Protein AF-A0A970BVV0-F1 (afdb_monomer_lite)

Secondary structure (DSSP, 8-state):
--TT--SEETTEE----TTS-B-TTSEEEEEEE-GGGS---EEEEEEEEEEEETTTTEEEEEEEEEEPPPPP-GGGEEEEEEE-S---

Radius of gyration: 20.03 Å; chains: 1; bounding box: 46×30×52 Å

Structure (mmCIF, N/CA/C/O backbone):
data_AF-A0A970BVV0-F1
#
_entry.id   AF-A0A970BVV0-F1
#
loop_
_atom_site.group_PDB
_atom_site.id
_atom_site.type_symbol
_atom_site.label_atom_id
_atom_site.label_alt_id
_atom_site.label_comp_id
_atom_site.label_asym_id
_atom_site.label_entity_id
_atom_site.label_seq_id
_atom_site.pdbx_PDB_ins_code
_atom_site.Cartn_x
_atom_site.Cartn_y
_atom_site.Cartn_z
_atom_site.occupancy
_atom_site.B_iso_or_equiv
_atom_site.auth_seq_id
_atom_site.auth_comp_id
_atom_site.auth_asym_id
_atom_site.auth_atom_id
_atom_site.pdbx_PDB_model_num
ATOM 1 N N . LEU A 1 1 ? 11.407 18.331 2.840 1.00 52.50 1 LEU A N 1
ATOM 2 C CA . LEU A 1 1 ? 11.148 17.859 1.461 1.00 52.50 1 LEU A CA 1
ATOM 3 C C . LEU A 1 1 ? 12.077 16.677 1.222 1.00 52.50 1 LEU A C 1
ATOM 5 O O . LEU A 1 1 ? 13.134 16.672 1.835 1.00 52.50 1 LEU A O 1
ATOM 9 N N . LYS A 1 2 ? 11.698 15.676 0.420 1.00 57.84 2 LYS A N 1
ATOM 10 C CA . LYS A 1 2 ? 12.690 14.703 -0.057 1.00 57.84 2 LYS A CA 1
ATOM 11 C C . LYS A 1 2 ? 13.543 15.419 -1.098 1.00 57.84 2 LYS A C 1
ATOM 13 O O . LYS A 1 2 ? 12.984 15.909 -2.081 1.00 57.84 2 LYS A O 1
ATOM 18 N N . ASP A 1 3 ? 14.838 15.531 -0.846 1.00 55.12 3 ASP A N 1
ATOM 19 C CA . ASP A 1 3 ? 15.761 16.088 -1.828 1.00 55.12 3 ASP A CA 1
ATOM 20 C C . ASP A 1 3 ? 15.709 15.195 -3.082 1.00 55.12 3 ASP A C 1
ATOM 22 O O . ASP A 1 3 ? 15.636 13.971 -2.973 1.00 55.12 3 ASP A O 1
ATOM 26 N N . PHE A 1 4 ? 15.641 15.811 -4.267 1.00 62.31 4 PHE A N 1
ATOM 27 C CA . PHE A 1 4 ? 15.590 15.147 -5.586 1.00 62.31 4 PHE A CA 1
ATOM 28 C C . PHE A 1 4 ? 14.285 14.430 -5.990 1.00 62.31 4 PHE A C 1
ATOM 30 O O . PHE A 1 4 ? 14.272 13.684 -6.968 1.00 62.31 4 PHE A O 1
AT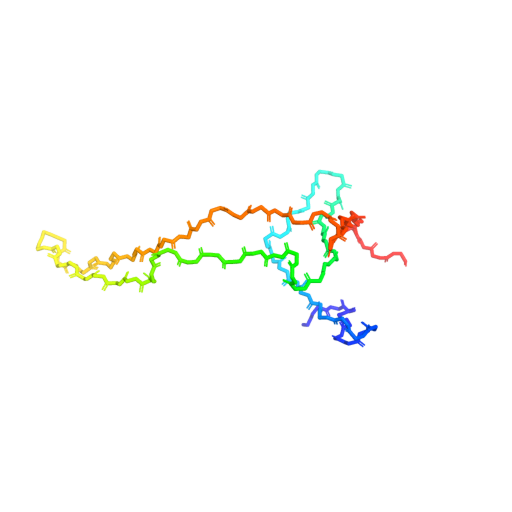OM 37 N N . PHE A 1 5 ? 13.155 14.673 -5.317 1.00 65.31 5 PHE A N 1
ATOM 38 C CA . PHE A 1 5 ? 11.873 14.108 -5.759 1.00 65.31 5 PHE A CA 1
ATOM 39 C C . PHE A 1 5 ? 11.356 14.768 -7.052 1.00 65.31 5 PHE A C 1
ATOM 41 O O . PHE A 1 5 ? 11.044 15.961 -7.070 1.00 65.31 5 PHE A O 1
ATOM 48 N N . VAL A 1 6 ? 11.220 13.977 -8.120 1.00 66.25 6 VAL A N 1
ATOM 49 C CA . VAL A 1 6 ? 10.609 14.401 -9.388 1.00 66.25 6 VAL A CA 1
ATOM 50 C C . VAL A 1 6 ? 9.130 14.018 -9.390 1.00 66.25 6 VAL A C 1
ATOM 52 O O . VAL A 1 6 ? 8.784 12.853 -9.223 1.00 66.25 6 VAL A O 1
ATOM 55 N N . TRP A 1 7 ? 8.261 15.015 -9.568 1.00 62.88 7 TRP A N 1
ATOM 56 C CA . TRP A 1 7 ? 6.806 14.841 -9.510 1.00 62.88 7 TRP A CA 1
ATOM 57 C C . TRP A 1 7 ? 6.213 14.244 -10.791 1.00 62.88 7 TRP A C 1
ATOM 59 O O . TRP A 1 7 ? 5.390 13.337 -10.710 1.00 62.88 7 TRP A O 1
ATOM 69 N N . ASP A 1 8 ? 6.616 14.746 -11.960 1.00 69.00 8 ASP A N 1
ATOM 70 C CA . ASP A 1 8 ? 6.085 14.299 -13.249 1.00 69.00 8 ASP A CA 1
ATOM 71 C C . ASP A 1 8 ? 7.225 14.132 -14.254 1.00 69.00 8 ASP A C 1
ATOM 73 O O . ASP A 1 8 ? 7.809 15.092 -14.759 1.00 69.00 8 ASP A O 1
ATOM 77 N N . TRP A 1 9 ? 7.567 12.872 -14.496 1.00 70.56 9 TRP A N 1
ATOM 78 C CA . TRP A 1 9 ? 8.495 12.459 -15.533 1.00 70.56 9 TRP A CA 1
ATOM 79 C C . TRP A 1 9 ? 7.886 11.264 -16.255 1.00 70.56 9 TRP A C 1
ATOM 81 O O . TRP A 1 9 ? 7.379 10.344 -15.611 1.00 70.56 9 TRP A O 1
ATOM 91 N N . LEU A 1 10 ? 7.926 11.305 -17.590 1.00 80.00 10 LEU A N 1
ATOM 92 C CA . LEU A 1 10 ? 7.380 10.278 -18.486 1.00 80.00 10 LEU A CA 1
ATOM 93 C C . LEU A 1 10 ? 5.864 10.031 -18.356 1.00 80.00 10 LEU A C 1
ATOM 95 O O . LEU A 1 10 ? 5.395 8.993 -18.812 1.00 80.00 10 LEU A O 1
ATOM 99 N N . ASN A 1 11 ? 5.091 10.977 -17.798 1.00 84.06 11 ASN A N 1
ATOM 100 C CA . ASN A 1 11 ? 3.651 10.803 -17.550 1.00 84.06 11 ASN A CA 1
ATOM 101 C C . ASN A 1 11 ? 3.372 9.568 -16.663 1.00 84.06 11 ASN A C 1
ATOM 103 O O . ASN A 1 11 ? 2.434 8.801 -16.879 1.00 84.06 11 ASN A O 1
ATOM 107 N N . CYS A 1 12 ? 4.242 9.349 -15.676 1.00 81.44 12 CYS A N 1
ATOM 108 C CA . CYS A 1 12 ? 4.137 8.269 -14.704 1.00 81.44 12 CYS A CA 1
ATOM 109 C C . CYS A 1 12 ? 3.787 8.835 -13.326 1.00 81.44 12 CYS A C 1
ATOM 111 O O . CYS A 1 12 ? 4.315 9.867 -12.911 1.00 81.44 12 CYS A O 1
ATOM 113 N N . ALA A 1 13 ? 2.937 8.124 -12.584 1.00 83.81 13 ALA A N 1
ATOM 114 C CA . ALA A 1 13 ? 2.672 8.438 -11.185 1.00 83.81 13 ALA A CA 1
ATOM 115 C C . ALA A 1 13 ? 3.753 7.808 -10.294 1.00 83.81 13 ALA A C 1
ATOM 117 O O . ALA A 1 13 ? 3.886 6.585 -10.234 1.00 83.81 13 ALA A O 1
ATOM 118 N N . TRP A 1 14 ? 4.509 8.649 -9.589 1.00 82.25 14 TRP A N 1
ATOM 119 C CA . TRP A 1 14 ? 5.572 8.218 -8.685 1.00 82.25 14 TRP A CA 1
ATOM 120 C C . TRP A 1 14 ? 5.045 8.090 -7.257 1.00 82.25 14 TRP A C 1
ATOM 122 O O . TRP A 1 14 ? 4.625 9.067 -6.636 1.00 82.25 14 TRP A O 1
ATOM 132 N N . PHE A 1 15 ? 5.095 6.874 -6.716 1.00 81.31 15 PHE A N 1
ATOM 133 C CA . PHE A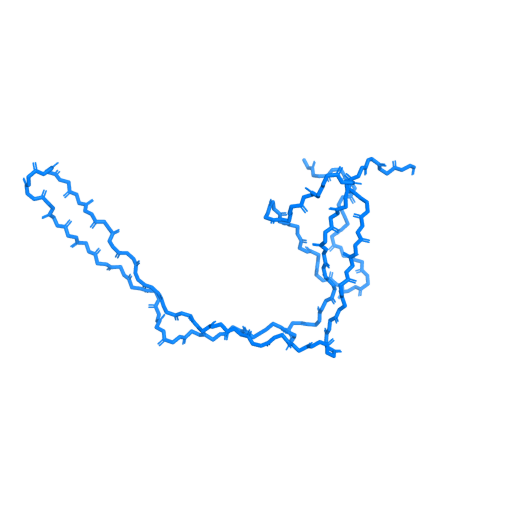 1 15 ? 4.708 6.586 -5.338 1.00 81.31 15 PHE A CA 1
ATOM 134 C C . PHE A 1 15 ? 5.952 6.320 -4.500 1.00 81.31 15 PHE A C 1
ATOM 136 O O . PHE A 1 15 ? 6.807 5.524 -4.877 1.00 81.31 15 PHE A O 1
ATOM 143 N N . SER A 1 16 ? 6.039 6.956 -3.333 1.00 83.94 16 SER A N 1
ATOM 144 C CA . SER A 1 16 ? 7.078 6.648 -2.351 1.00 83.94 1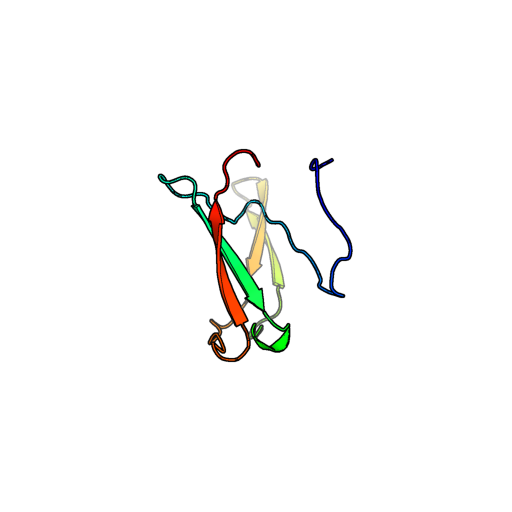6 SER A CA 1
ATOM 145 C C . SER A 1 16 ? 6.427 6.203 -1.047 1.00 83.94 16 SER A C 1
ATOM 147 O O . SER A 1 16 ? 5.486 6.842 -0.576 1.00 83.94 16 SER A O 1
ATOM 149 N N . SER A 1 17 ? 6.912 5.102 -0.477 1.00 82.69 17 SER A N 1
ATOM 150 C CA . SER A 1 17 ? 6.363 4.508 0.741 1.00 82.69 17 SER A CA 1
ATOM 151 C C . SER A 1 17 ? 7.485 4.110 1.689 1.00 82.69 17 SER A C 1
ATOM 153 O O . SER A 1 17 ? 8.506 3.588 1.254 1.00 82.69 17 SER A O 1
ATOM 155 N N . ALA A 1 18 ? 7.275 4.333 2.987 1.00 85.69 18 ALA A N 1
ATOM 156 C CA . ALA A 1 18 ? 8.182 3.866 4.034 1.00 85.69 18 ALA A CA 1
ATOM 157 C C . ALA A 1 18 ? 8.102 2.342 4.262 1.00 85.69 18 ALA A C 1
ATOM 159 O O . ALA A 1 18 ? 8.936 1.793 4.969 1.00 85.69 18 ALA A O 1
ATOM 160 N N . ASN A 1 19 ? 7.119 1.656 3.660 1.00 85.06 19 ASN A N 1
ATOM 161 C CA . ASN A 1 19 ? 6.999 0.195 3.735 1.00 85.06 19 ASN A CA 1
ATOM 162 C C . ASN A 1 19 ? 7.953 -0.545 2.783 1.00 85.06 19 ASN A C 1
ATOM 164 O O . ASN A 1 19 ? 8.008 -1.772 2.830 1.00 85.06 19 ASN A O 1
ATOM 168 N N . ILE A 1 20 ? 8.666 0.162 1.900 1.00 85.56 20 ILE A N 1
ATOM 169 C CA . ILE A 1 20 ? 9.696 -0.456 1.061 1.00 85.56 20 ILE A CA 1
ATOM 170 C C . ILE A 1 20 ? 10.937 -0.639 1.933 1.00 85.56 20 ILE A C 1
ATOM 172 O O . ILE A 1 20 ? 11.588 0.335 2.306 1.00 85.56 20 ILE A O 1
ATOM 176 N N . GLY A 1 21 ? 11.220 -1.889 2.297 1.00 85.81 21 GLY A N 1
ATOM 177 C CA . GLY A 1 21 ? 12.416 -2.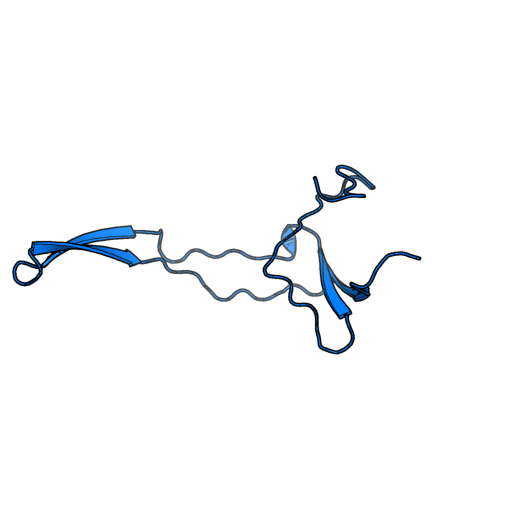242 3.052 1.00 85.81 21 GLY A CA 1
ATOM 178 C C . GLY A 1 21 ? 13.673 -2.132 2.193 1.00 85.81 21 GLY A C 1
ATOM 179 O O . GLY A 1 21 ? 13.643 -2.444 1.002 1.00 85.81 21 GLY A O 1
ATOM 180 N N . VAL A 1 22 ? 14.763 -1.709 2.828 1.00 87.50 22 VAL A N 1
ATOM 181 C CA . VAL A 1 22 ? 16.121 -1.787 2.281 1.00 87.50 22 VAL A CA 1
ATOM 182 C C . VAL A 1 22 ? 16.768 -3.033 2.871 1.00 87.50 22 VAL A C 1
ATOM 184 O O . VAL A 1 22 ? 16.661 -3.262 4.081 1.00 87.50 22 VAL A O 1
ATOM 187 N N . ASP A 1 23 ? 17.371 -3.868 2.033 1.00 86.38 23 ASP A N 1
ATOM 188 C CA . ASP A 1 23 ? 18.035 -5.079 2.502 1.00 86.38 23 ASP A CA 1
ATOM 189 C C . ASP A 1 23 ? 19.448 -4.808 3.057 1.00 86.38 23 ASP A C 1
ATOM 191 O O . ASP A 1 23 ? 19.924 -3.673 3.122 1.00 86.38 23 ASP A O 1
ATOM 195 N N . ALA A 1 24 ? 20.125 -5.867 3.513 1.00 84.38 24 ALA A N 1
ATOM 196 C CA . ALA A 1 24 ? 21.461 -5.762 4.104 1.00 84.38 24 ALA A CA 1
ATOM 197 C C . ALA A 1 24 ? 22.543 -5.305 3.107 1.00 84.38 24 ALA A C 1
ATOM 199 O O . ALA A 1 24 ? 23.621 -4.888 3.529 1.00 84.38 24 ALA A O 1
ATOM 200 N N . ASN A 1 25 ? 22.259 -5.386 1.809 1.00 85.88 25 ASN A N 1
ATOM 201 C CA . ASN A 1 25 ? 23.141 -5.001 0.717 1.00 85.88 25 ASN A CA 1
ATOM 202 C C . ASN A 1 25 ? 22.831 -3.593 0.195 1.00 85.88 25 ASN A C 1
ATOM 204 O O . ASN A 1 25 ? 23.446 -3.168 -0.776 1.00 85.88 25 ASN A O 1
ATOM 208 N N . ALA A 1 26 ? 21.946 -2.869 0.887 1.00 87.31 26 ALA A N 1
ATOM 209 C CA . ALA A 1 26 ? 21.427 -1.568 0.502 1.00 87.31 26 ALA A CA 1
ATOM 210 C C . ALA A 1 26 ? 20.543 -1.584 -0.754 1.00 87.31 26 ALA A C 1
ATOM 212 O O . ALA A 1 26 ? 20.316 -0.539 -1.351 1.00 87.31 26 ALA A O 1
ATOM 213 N N . ASP A 1 27 ? 19.959 -2.728 -1.110 1.00 88.88 27 ASP A N 1
ATOM 214 C CA . ASP A 1 27 ? 19.037 -2.814 -2.234 1.00 88.88 27 ASP A CA 1
ATOM 215 C C . ASP A 1 27 ? 17.591 -2.539 -1.787 1.00 88.88 27 ASP A C 1
ATOM 217 O O . ASP A 1 27 ? 17.084 -3.094 -0.805 1.00 88.88 27 ASP A O 1
ATOM 221 N N . ALA A 1 28 ? 16.886 -1.704 -2.549 1.00 87.62 28 ALA A N 1
ATOM 222 C CA . ALA A 1 28 ? 15.451 -1.478 -2.438 1.00 87.62 28 ALA A CA 1
ATOM 223 C C . ALA A 1 28 ? 14.714 -2.134 -3.613 1.00 87.62 28 ALA A C 1
ATOM 225 O O . ALA A 1 28 ? 14.957 -1.839 -4.788 1.00 87.62 28 ALA A O 1
ATOM 226 N N . VAL A 1 29 ? 13.752 -3.006 -3.298 1.00 89.38 29 VAL A N 1
ATOM 227 C CA . VAL A 1 29 ? 12.899 -3.656 -4.301 1.00 89.38 29 VAL A CA 1
ATOM 228 C C . VAL A 1 29 ? 11.650 -2.819 -4.551 1.00 89.38 29 VAL A C 1
ATOM 230 O O . VAL A 1 29 ? 10.767 -2.710 -3.704 1.00 89.38 29 VAL A O 1
ATOM 233 N N . SER A 1 30 ? 11.568 -2.269 -5.755 1.00 88.00 30 SER A N 1
ATOM 234 C CA . SER A 1 30 ? 10.446 -1.490 -6.273 1.00 88.00 30 SER A CA 1
ATOM 235 C C . SER A 1 30 ? 9.821 -2.169 -7.496 1.00 88.00 30 SER A C 1
ATOM 237 O O . SER A 1 30 ? 10.275 -3.220 -7.958 1.00 88.00 30 SER A O 1
ATOM 239 N N . ALA A 1 31 ? 8.758 -1.577 -8.036 1.00 86.50 31 ALA A N 1
ATOM 240 C CA . ALA A 1 31 ? 8.127 -2.040 -9.264 1.00 86.50 31 ALA A CA 1
ATOM 241 C C . ALA A 1 31 ? 7.616 -0.863 -10.095 1.00 86.50 31 ALA A C 1
ATOM 243 O O . ALA A 1 31 ? 7.160 0.143 -9.549 1.00 86.50 31 ALA A O 1
ATOM 244 N N . VAL A 1 32 ? 7.652 -1.030 -11.414 1.00 87.81 32 VAL A N 1
ATOM 245 C CA . VAL A 1 32 ? 6.968 -0.159 -12.373 1.00 87.81 32 VAL A CA 1
ATOM 246 C C . VAL A 1 32 ? 5.858 -0.983 -13.002 1.00 87.81 32 VAL A C 1
ATOM 248 O O . VAL A 1 32 ? 6.117 -2.060 -13.537 1.00 87.81 32 VAL A O 1
ATOM 251 N N . PHE A 1 33 ? 4.618 -0.517 -12.903 1.00 86.06 33 PHE A N 1
ATOM 252 C CA . PHE A 1 33 ? 3.458 -1.286 -13.338 1.00 86.06 33 PHE A CA 1
ATOM 253 C C . PHE A 1 33 ? 2.341 -0.387 -13.866 1.00 86.06 33 PHE A C 1
ATOM 255 O O . PHE A 1 33 ? 2.184 0.760 -13.447 1.00 86.06 33 PHE A O 1
ATOM 262 N N . ASN A 1 34 ? 1.531 -0.932 -14.773 1.00 87.56 34 ASN A N 1
ATOM 263 C CA . ASN A 1 34 ? 0.260 -0.321 -15.151 1.00 87.56 34 ASN A CA 1
ATOM 264 C C . ASN A 1 34 ? -0.753 -0.505 -14.002 1.00 87.56 34 ASN A C 1
ATOM 266 O O . ASN A 1 34 ? -0.766 -1.578 -13.401 1.00 87.56 34 ASN A O 1
ATOM 270 N N . PRO A 1 35 ? -1.656 0.454 -13.719 1.00 81.94 35 PRO A N 1
ATOM 271 C CA . PRO A 1 35 ? -2.722 0.288 -12.723 1.00 81.94 35 PRO A CA 1
ATOM 272 C C . PRO A 1 35 ? -3.506 -1.035 -12.811 1.00 81.94 35 PRO A C 1
ATOM 274 O O . PRO A 1 35 ? -3.955 -1.551 -11.793 1.00 81.94 35 PRO A O 1
ATOM 277 N N . GLN A 1 36 ? -3.634 -1.622 -14.005 1.00 82.38 36 GLN A N 1
ATOM 278 C CA . GLN A 1 36 ? -4.300 -2.910 -14.238 1.00 82.38 36 GLN A CA 1
ATOM 279 C C . GLN A 1 36 ? -3.506 -4.145 -13.768 1.00 82.38 36 GLN A C 1
ATOM 281 O O . GLN A 1 36 ? -4.043 -5.255 -13.788 1.00 82.38 36 GLN A O 1
ATOM 286 N N . ALA A 1 37 ? -2.243 -3.976 -13.367 1.00 83.00 37 ALA A N 1
ATOM 287 C CA . ALA A 1 37 ? -1.405 -5.039 -12.815 1.00 83.00 37 ALA A CA 1
ATOM 288 C C . ALA A 1 37 ? -1.799 -5.407 -11.376 1.00 83.00 37 ALA A C 1
ATOM 290 O O . ALA A 1 37 ? -1.571 -6.539 -10.948 1.00 83.00 37 ALA A O 1
ATOM 291 N N . ILE A 1 38 ? -2.403 -4.463 -10.642 1.00 78.12 38 ILE A N 1
ATOM 292 C CA . ILE A 1 38 ? -2.843 -4.653 -9.260 1.00 78.12 38 ILE A CA 1
ATOM 293 C C . ILE A 1 38 ? -4.355 -4.856 -9.251 1.00 78.12 38 ILE A C 1
ATOM 295 O O . ILE A 1 38 ? -5.123 -3.980 -9.642 1.00 78.12 38 ILE A O 1
ATOM 299 N N . ALA A 1 39 ? -4.791 -6.018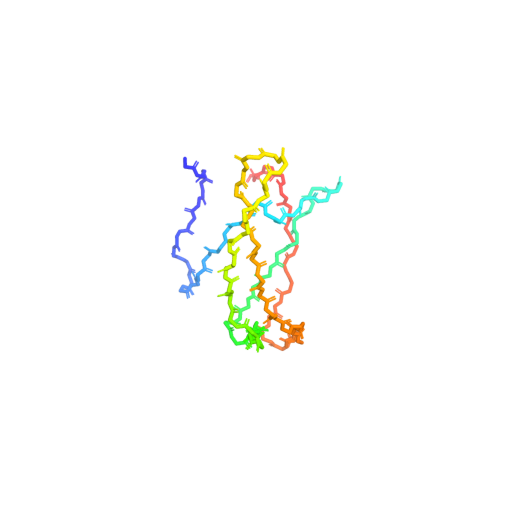 -8.772 1.00 77.50 39 ALA A N 1
ATOM 300 C CA . ALA A 1 39 ? -6.198 -6.289 -8.526 1.00 77.50 39 ALA A CA 1
ATOM 301 C C . ALA A 1 39 ? -6.529 -6.006 -7.056 1.00 77.50 39 ALA A C 1
ATOM 303 O O . ALA A 1 39 ? -5.907 -6.566 -6.154 1.00 77.50 39 ALA A O 1
ATOM 304 N N . PHE A 1 40 ? -7.535 -5.166 -6.823 1.00 80.88 40 PHE A N 1
ATOM 305 C CA . PHE A 1 40 ? -8.136 -4.979 -5.508 1.00 80.88 40 PHE A CA 1
ATOM 306 C C . PHE A 1 40 ? -9.524 -5.618 -5.500 1.00 80.88 40 PHE A C 1
ATOM 308 O O . PHE A 1 40 ? -10.397 -5.210 -6.264 1.00 80.88 40 PHE A O 1
ATOM 315 N N . ASP A 1 41 ? -9.720 -6.621 -4.645 1.00 85.25 41 ASP A N 1
ATOM 316 C CA . ASP A 1 41 ? -11.011 -7.284 -4.447 1.00 85.25 41 ASP A CA 1
ATOM 317 C C . ASP A 1 41 ? -11.455 -7.133 -2.984 1.00 85.25 41 ASP A C 1
ATOM 319 O O . ASP A 1 41 ? -10.834 -7.674 -2.062 1.00 85.25 41 ASP A O 1
ATOM 323 N N . SER A 1 42 ? -12.534 -6.375 -2.772 1.00 87.75 42 SER A N 1
ATOM 324 C CA . SER A 1 42 ? -13.177 -6.213 -1.469 1.00 87.75 42 SER A CA 1
ATOM 325 C C . SER A 1 42 ? -14.384 -7.141 -1.367 1.00 87.75 42 SER A C 1
ATOM 327 O O . SER A 1 42 ? -15.390 -6.941 -2.047 1.00 87.75 42 SER A O 1
ATOM 329 N N . ARG A 1 43 ? -14.321 -8.116 -0.460 1.00 88.19 43 ARG A N 1
ATOM 330 C CA . ARG A 1 43 ? -15.419 -9.064 -0.203 1.00 88.19 43 ARG A CA 1
ATOM 331 C C . ARG A 1 43 ? -16.353 -8.600 0.903 1.00 88.19 43 ARG A C 1
ATOM 333 O O . ARG A 1 43 ? -17.527 -8.955 0.918 1.00 88.19 43 ARG A O 1
ATOM 340 N N . LYS A 1 44 ? -15.824 -7.812 1.840 1.00 90.06 44 LYS A N 1
ATOM 341 C CA . LYS A 1 44 ? -16.588 -7.175 2.908 1.00 90.06 44 LYS A CA 1
ATOM 342 C C . LYS A 1 44 ? -16.090 -5.746 3.073 1.00 90.06 44 LYS A C 1
ATOM 344 O O . LYS A 1 44 ? -14.892 -5.525 3.250 1.00 90.06 44 LYS A O 1
ATOM 349 N N . ARG A 1 45 ? -17.016 -4.786 3.033 1.00 90.12 45 ARG A N 1
ATOM 350 C CA . ARG A 1 45 ? -16.718 -3.379 3.332 1.00 90.12 45 ARG A CA 1
ATOM 351 C C . ARG A 1 45 ? -16.137 -3.241 4.753 1.00 90.12 45 ARG A C 1
ATOM 353 O O . ARG A 1 45 ? -16.497 -4.043 5.615 1.00 90.12 45 ARG A O 1
ATOM 360 N N . PRO A 1 46 ? -15.299 -2.230 5.022 1.00 91.06 46 PRO A N 1
ATOM 361 C CA . PRO A 1 46 ? -14.893 -1.908 6.383 1.00 91.06 46 PRO A CA 1
ATOM 362 C C . PRO A 1 46 ? -16.108 -1.550 7.246 1.00 91.06 46 PRO A C 1
ATOM 364 O O . PRO A 1 46 ? -16.871 -0.644 6.913 1.00 91.06 46 PRO A O 1
ATOM 367 N N . GLU A 1 47 ? -16.288 -2.264 8.350 1.00 92.94 47 GLU A N 1
ATOM 368 C CA . GLU A 1 47 ? -17.348 -2.048 9.333 1.00 92.94 47 GLU A CA 1
ATOM 369 C C . GLU A 1 47 ? -16.728 -1.811 10.704 1.00 92.94 47 GLU A C 1
ATOM 371 O O . GLU A 1 47 ? -15.704 -2.410 11.039 1.00 92.94 47 GLU A O 1
ATOM 376 N N . ARG A 1 48 ? -17.352 -0.929 11.487 1.00 90.94 48 ARG A N 1
ATOM 377 C CA . ARG A 1 48 ? -16.914 -0.573 12.836 1.00 90.94 48 ARG A CA 1
ATOM 378 C C . ARG A 1 48 ? -18.048 -0.810 13.817 1.00 90.94 48 ARG A C 1
ATOM 380 O O . ARG A 1 48 ? -19.098 -0.179 13.695 1.00 90.94 48 ARG A O 1
ATOM 387 N N . GLU A 1 49 ? -17.780 -1.625 14.821 1.00 88.81 49 GLU A N 1
ATOM 388 C CA . GLU A 1 49 ? -18.675 -1.882 15.943 1.00 88.81 49 GLU A CA 1
ATOM 389 C C . GLU A 1 49 ? -18.023 -1.378 17.230 1.00 88.81 49 GLU A C 1
ATOM 391 O O . GLU A 1 49 ? -16.803 -1.448 17.399 1.00 88.81 49 GLU A O 1
ATOM 396 N N . VAL A 1 50 ? -18.834 -0.785 18.103 1.00 90.94 50 VAL A N 1
ATOM 397 C CA . VAL A 1 50 ? -18.375 -0.227 19.377 1.00 90.94 50 VAL A CA 1
ATOM 398 C C . VAL A 1 50 ? -18.948 -1.080 20.490 1.00 90.94 50 VAL A C 1
ATOM 400 O O . VAL A 1 50 ? -20.167 -1.185 20.612 1.00 90.94 50 VAL A O 1
ATOM 403 N N . GLU A 1 51 ? -18.077 -1.643 21.317 1.00 89.56 51 GLU A N 1
ATOM 404 C CA . GLU A 1 51 ? -18.467 -2.410 22.493 1.00 89.56 51 GLU A CA 1
ATOM 405 C C . GLU A 1 51 ? -18.064 -1.652 23.759 1.00 89.56 51 GLU A C 1
ATOM 407 O O . GLU A 1 51 ? -16.956 -1.121 23.869 1.00 89.56 51 GLU A O 1
ATOM 412 N N . ARG A 1 52 ? -18.985 -1.553 24.723 1.00 87.69 52 ARG A N 1
ATOM 413 C CA . ARG A 1 52 ? -18.679 -0.986 26.037 1.00 87.69 52 ARG A CA 1
ATOM 414 C C . ARG A 1 52 ? -18.218 -2.111 26.955 1.00 87.69 52 ARG A C 1
ATOM 416 O O . ARG A 1 52 ? -19.048 -2.886 27.427 1.00 87.69 52 ARG A O 1
ATOM 423 N N . ASP A 1 53 ? -16.940 -2.106 27.314 1.00 85.19 53 ASP A N 1
ATOM 424 C CA . ASP A 1 53 ? -16.442 -2.948 28.395 1.00 85.19 53 ASP A CA 1
ATOM 425 C C . ASP A 1 53 ? -16.740 -2.274 29.744 1.00 85.19 53 ASP A C 1
ATOM 427 O O . ASP A 1 53 ? -16.134 -1.269 30.138 1.00 85.19 53 ASP A O 1
ATOM 431 N N . ALA A 1 54 ? -17.713 -2.836 30.463 1.00 82.25 54 ALA A N 1
ATOM 432 C CA . ALA A 1 54 ? -18.134 -2.348 31.769 1.00 82.25 54 ALA A CA 1
ATOM 433 C C . ALA A 1 54 ? -17.060 -2.522 32.859 1.00 82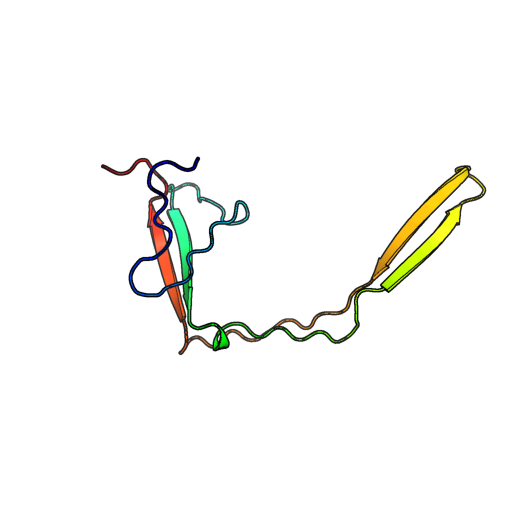.25 54 ALA A C 1
ATOM 435 O O . ALA A 1 54 ? -17.051 -1.727 33.799 1.00 82.25 54 ALA A O 1
ATOM 436 N N . SER A 1 55 ? -16.160 -3.506 32.740 1.00 86.06 55 SER A N 1
ATOM 437 C CA . SER A 1 55 ? -15.087 -3.748 33.714 1.00 86.06 55 SER A CA 1
ATOM 438 C C . SER A 1 55 ? -13.943 -2.751 33.557 1.00 86.06 55 SER A C 1
ATOM 440 O O . SER A 1 55 ? -13.357 -2.326 34.551 1.00 86.06 55 SER A O 1
ATOM 442 N N . ARG A 1 56 ? -13.613 -2.376 32.316 1.00 85.56 56 ARG A N 1
ATOM 443 C CA . ARG A 1 56 ? -12.553 -1.396 32.015 1.00 85.56 56 ARG A CA 1
ATOM 444 C C . ARG A 1 56 ? -13.057 0.043 31.943 1.00 85.56 56 ARG A C 1
ATOM 446 O O . ARG A 1 56 ? -12.243 0.948 31.784 1.00 85.56 56 ARG A O 1
ATOM 453 N N . LEU A 1 57 ? -14.374 0.256 32.059 1.00 85.62 57 LEU A N 1
ATOM 454 C CA . LEU A 1 57 ? -15.034 1.556 31.876 1.00 85.62 57 LEU A CA 1
ATOM 455 C C . LEU A 1 57 ? -14.604 2.241 30.563 1.00 85.62 57 LEU A C 1
ATOM 457 O O . LEU A 1 57 ? -14.484 3.463 30.497 1.00 85.62 57 LEU A O 1
ATOM 461 N N . ALA A 1 58 ? -14.363 1.441 29.523 1.00 88.75 58 ALA A N 1
ATOM 462 C CA . ALA A 1 58 ? -13.792 1.878 28.257 1.00 88.75 58 ALA A CA 1
ATOM 463 C C . ALA A 1 58 ? -14.634 1.388 27.074 1.00 88.75 58 ALA A C 1
ATOM 465 O O . ALA A 1 58 ? -15.403 0.432 27.186 1.00 88.75 58 ALA A O 1
ATOM 466 N N . TYR A 1 59 ? -14.476 2.062 25.937 1.00 89.62 59 TYR A N 1
ATOM 467 C CA . TYR A 1 59 ? -15.045 1.635 24.664 1.00 89.62 59 TYR A CA 1
ATOM 468 C C . TYR A 1 59 ? -13.972 0.939 23.841 1.00 89.62 59 TYR A C 1
ATOM 470 O O . TYR A 1 59 ? -12.897 1.502 23.617 1.00 89.62 59 TYR A O 1
ATOM 478 N N . GLU A 1 60 ? -14.281 -0.263 23.379 1.00 88.56 60 GLU A N 1
ATOM 479 C CA . GLU A 1 60 ? -13.479 -0.971 22.399 1.00 88.56 60 GLU A CA 1
ATOM 480 C C . GLU A 1 60 ? -14.067 -0.749 21.006 1.00 88.56 60 GLU A C 1
ATOM 482 O O . GLU A 1 60 ? -15.274 -0.865 20.786 1.00 88.56 60 GLU A O 1
ATOM 487 N N . TYR A 1 61 ? -13.197 -0.387 20.067 1.00 89.50 61 TYR A N 1
ATOM 488 C CA . TYR A 1 61 ? -13.555 -0.220 18.666 1.00 89.50 61 TYR A CA 1
ATOM 489 C C . TYR A 1 61 ? -13.076 -1.441 17.899 1.00 89.50 61 TYR A C 1
ATOM 491 O O . TYR A 1 61 ? -11.880 -1.582 17.648 1.00 89.50 61 TYR A O 1
ATOM 499 N N . ASN A 1 62 ? -14.010 -2.294 17.491 1.00 90.31 62 ASN A N 1
ATOM 500 C CA . ASN A 1 62 ? -13.706 -3.416 16.622 1.00 90.31 62 ASN A CA 1
ATOM 501 C C . ASN A 1 62 ? -13.943 -3.005 15.166 1.00 90.31 62 ASN A C 1
ATOM 503 O O . ASN A 1 62 ? -15.041 -2.580 14.799 1.00 90.31 62 ASN A O 1
ATOM 507 N N . ILE A 1 63 ? -12.905 -3.106 14.338 1.00 92.44 63 ILE A N 1
ATOM 508 C CA . ILE A 1 63 ? -12.981 -2.813 12.907 1.00 92.44 63 ILE A CA 1
ATOM 509 C C . ILE A 1 63 ? -12.727 -4.104 12.140 1.00 92.44 63 ILE A C 1
ATOM 511 O O . ILE A 1 63 ? -11.672 -4.719 12.277 1.00 92.44 63 ILE A O 1
ATOM 515 N N . SER A 1 64 ? -13.677 -4.481 11.286 1.00 92.19 64 SER A N 1
ATOM 516 C CA . SER A 1 64 ? -13.551 -5.643 10.407 1.00 92.19 64 SER A CA 1
ATOM 517 C C . SER A 1 64 ? -13.633 -5.223 8.944 1.00 92.19 64 SER A C 1
ATOM 519 O O . SER A 1 64 ? -14.472 -4.412 8.565 1.00 92.19 64 SER A O 1
ATOM 521 N N . ALA A 1 65 ? -12.768 -5.783 8.105 1.00 91.69 65 ALA A N 1
ATOM 522 C CA . ALA A 1 65 ? -12.806 -5.619 6.656 1.00 91.69 65 ALA A CA 1
ATOM 523 C C . ALA A 1 65 ? -12.382 -6.934 5.997 1.00 91.69 65 ALA A C 1
ATOM 525 O O . ALA A 1 65 ? -11.595 -7.689 6.569 1.00 91.69 65 ALA A O 1
ATOM 526 N N . GLY A 1 66 ? -12.920 -7.223 4.814 1.00 92.25 66 GLY A N 1
ATOM 527 C CA . GLY A 1 66 ? -12.632 -8.457 4.090 1.00 92.25 66 GLY A CA 1
ATOM 528 C C . GLY A 1 66 ? -12.077 -8.154 2.711 1.00 92.25 66 GLY A C 1
ATOM 529 O O . GLY A 1 66 ? -12.789 -7.604 1.870 1.00 92.25 66 GLY A O 1
ATOM 530 N N . TYR A 1 67 ? -10.840 -8.572 2.468 1.00 89.69 67 TYR A N 1
ATOM 531 C CA . TYR A 1 67 ? -10.158 -8.438 1.184 1.00 89.69 67 TYR A CA 1
ATOM 532 C C . TYR A 1 67 ? -9.740 -9.814 0.682 1.00 89.69 67 TYR A C 1
ATOM 534 O O . TYR A 1 67 ? -9.425 -10.700 1.480 1.00 89.69 67 TYR A O 1
ATOM 542 N N . ALA A 1 68 ? -9.749 -10.010 -0.632 1.00 83.44 68 ALA A N 1
ATOM 543 C CA . ALA A 1 68 ? -9.130 -11.192 -1.210 1.00 83.44 68 ALA A CA 1
ATOM 544 C C . ALA A 1 68 ? -7.627 -10.979 -1.392 1.00 83.44 68 ALA A C 1
ATOM 546 O O . ALA A 1 68 ? -7.156 -9.862 -1.595 1.00 83.44 68 ALA A O 1
ATOM 547 N N . HIS A 1 69 ? -6.881 -12.079 -1.374 1.00 80.50 69 HIS A N 1
ATOM 548 C CA . HIS A 1 69 ? -5.523 -12.094 -1.901 1.00 80.50 69 HIS A CA 1
ATOM 549 C C . HIS A 1 69 ? -5.608 -12.103 -3.438 1.00 80.50 69 HIS A C 1
ATOM 551 O O . HIS A 1 69 ? -6.327 -12.925 -4.017 1.00 80.50 69 HIS A O 1
ATOM 557 N N . GLY A 1 70 ? -4.932 -11.148 -4.077 1.00 68.31 70 GLY A N 1
ATOM 558 C CA . GLY A 1 70 ? -4.925 -10.975 -5.528 1.00 68.31 70 GLY A CA 1
ATOM 559 C C . GLY A 1 70 ? -3.828 -11.785 -6.218 1.00 68.31 70 GLY A C 1
ATOM 560 O O . GLY A 1 70 ? -2.790 -12.073 -5.628 1.00 68.31 70 GLY A O 1
ATOM 561 N N . VAL A 1 71 ? -4.057 -12.111 -7.492 1.00 72.31 71 VAL A N 1
ATOM 562 C CA . VAL A 1 71 ? -3.034 -12.633 -8.409 1.00 72.31 71 VAL A CA 1
ATOM 563 C C . VAL A 1 71 ? -2.386 -11.447 -9.120 1.00 72.31 71 VAL A C 1
ATOM 565 O O . VAL A 1 71 ? -3.094 -10.614 -9.690 1.00 72.31 71 VAL A O 1
ATOM 568 N N . ILE A 1 72 ? -1.057 -11.370 -9.084 1.00 74.38 72 ILE A N 1
ATOM 569 C CA . ILE A 1 72 ? -0.284 -10.364 -9.820 1.00 74.38 72 ILE A CA 1
ATOM 570 C C . ILE A 1 72 ? -0.246 -10.778 -11.292 1.00 74.38 72 ILE A C 1
ATOM 572 O O . ILE A 1 72 ? -0.033 -11.947 -11.612 1.00 74.38 72 ILE A O 1
ATOM 576 N N . ARG A 1 73 ? -0.503 -9.830 -12.197 1.00 77.94 73 ARG A N 1
ATOM 577 C CA . ARG A 1 73 ? -0.340 -10.059 -13.637 1.00 77.94 73 ARG A CA 1
ATOM 578 C C . ARG A 1 73 ? 1.053 -9.621 -14.064 1.00 77.94 73 ARG A C 1
ATOM 580 O O . ARG A 1 73 ? 1.258 -8.443 -14.351 1.00 77.94 73 ARG A O 1
ATOM 587 N N . ASP A 1 74 ? 1.963 -10.583 -14.140 1.00 81.50 74 ASP A N 1
ATOM 588 C CA . ASP A 1 74 ? 3.382 -10.341 -14.432 1.00 81.50 74 ASP A CA 1
ATOM 589 C C . ASP A 1 74 ? 3.624 -9.660 -15.793 1.00 81.50 74 ASP A C 1
ATOM 591 O O . ASP A 1 74 ? 4.593 -8.933 -15.950 1.00 81.50 74 ASP A O 1
ATOM 595 N N . GLU A 1 75 ? 2.710 -9.801 -16.758 1.00 85.38 75 GLU A N 1
ATOM 596 C CA . GLU A 1 75 ? 2.810 -9.143 -18.074 1.00 85.38 75 GLU A CA 1
ATOM 597 C C . GLU A 1 75 ? 2.696 -7.603 -18.002 1.00 85.38 75 GLU A C 1
ATOM 599 O O . GLU A 1 75 ? 3.162 -6.892 -18.888 1.00 85.38 75 GLU A O 1
ATOM 604 N N . PHE A 1 76 ? 2.058 -7.059 -16.956 1.00 84.06 76 PHE A N 1
ATOM 605 C CA . PHE A 1 76 ? 1.742 -5.625 -16.847 1.00 84.06 76 PHE A CA 1
ATOM 606 C C . PHE A 1 76 ? 2.659 -4.851 -15.893 1.00 84.06 76 PHE A C 1
ATOM 608 O O . PHE A 1 76 ? 2.385 -3.682 -15.587 1.00 84.06 76 PHE A O 1
ATOM 615 N N . GLY A 1 77 ? 3.733 -5.470 -15.407 1.00 84.94 77 GLY A N 1
ATOM 616 C CA . GLY A 1 77 ? 4.675 -4.815 -14.513 1.00 84.94 77 GLY A CA 1
ATOM 617 C C . GLY A 1 77 ? 6.032 -5.495 -14.475 1.00 84.94 77 GLY A C 1
ATOM 618 O O . GLY A 1 77 ? 6.176 -6.667 -14.793 1.00 84.94 77 GLY A O 1
ATOM 619 N N . VAL A 1 78 ? 7.044 -4.736 -14.068 1.00 88.50 78 VAL A N 1
ATOM 620 C CA . VAL A 1 78 ? 8.419 -5.220 -13.946 1.00 88.50 78 VAL A CA 1
ATOM 621 C C . VAL A 1 78 ? 8.964 -4.841 -12.576 1.00 88.50 78 VAL A C 1
ATOM 623 O O . VAL A 1 78 ? 8.766 -3.722 -12.092 1.00 88.50 78 VAL A O 1
ATOM 626 N N . LYS A 1 79 ? 9.667 -5.787 -11.946 1.00 88.69 79 LYS A N 1
ATOM 627 C CA . LYS A 1 79 ? 10.441 -5.543 -10.727 1.00 88.69 79 LYS A CA 1
ATOM 628 C C . LYS A 1 79 ? 11.654 -4.671 -11.054 1.00 88.69 79 LYS A C 1
ATOM 630 O O . LYS A 1 79 ? 12.400 -4.966 -11.982 1.00 88.69 79 LYS A O 1
ATOM 635 N N . TYR A 1 80 ? 11.889 -3.655 -10.235 1.00 85.50 80 TYR A N 1
ATOM 636 C CA . TYR A 1 80 ? 13.055 -2.787 -10.302 1.00 85.50 80 TYR A CA 1
ATOM 637 C C . TYR A 1 80 ? 13.804 -2.847 -8.971 1.00 85.50 80 TYR A C 1
ATOM 639 O O . TYR A 1 80 ? 13.262 -2.455 -7.942 1.00 85.50 80 TYR A O 1
ATOM 647 N N . THR A 1 81 ? 15.029 -3.366 -8.983 1.00 89.00 81 THR A N 1
ATOM 648 C CA . THR A 1 81 ? 15.919 -3.309 -7.818 1.00 89.00 81 THR A CA 1
ATOM 649 C C . THR A 1 81 ? 16.858 -2.128 -8.006 1.00 89.00 81 THR A C 1
ATOM 651 O O . THR A 1 81 ? 17.533 -2.053 -9.034 1.00 89.00 81 THR A O 1
ATOM 654 N N . ALA A 1 82 ? 16.877 -1.217 -7.039 1.00 84.94 82 ALA A N 1
ATOM 655 C CA . ALA A 1 82 ? 17.764 -0.063 -7.031 1.00 84.94 82 ALA A CA 1
ATOM 656 C C . ALA A 1 82 ? 18.618 -0.061 -5.772 1.00 84.94 82 ALA A C 1
ATOM 658 O O . ALA A 1 82 ? 18.156 -0.487 -4.717 1.00 84.94 82 ALA A O 1
ATOM 659 N N . ASP A 1 83 ? 19.819 0.485 -5.897 1.00 86.00 83 ASP A N 1
ATOM 660 C CA . ASP A 1 83 ? 20.642 0.831 -4.750 1.00 86.00 83 ASP A CA 1
ATOM 661 C C . ASP A 1 83 ? 19.976 1.989 -3.989 1.00 86.00 83 ASP A C 1
ATOM 663 O O . ASP A 1 83 ? 19.504 2.963 -4.586 1.00 86.00 83 ASP A O 1
ATOM 667 N N . ALA A 1 84 ? 19.877 1.842 -2.675 1.00 81.88 84 ALA A N 1
ATOM 668 C CA . ALA A 1 84 ? 19.288 2.804 -1.757 1.00 81.88 84 ALA A CA 1
ATOM 669 C C . ALA A 1 84 ? 20.343 3.643 -1.017 1.00 81.88 84 ALA A C 1
ATOM 671 O O . ALA A 1 84 ? 19.985 4.410 -0.118 1.00 81.88 84 ALA A O 1
ATOM 672 N N . THR A 1 85 ? 21.627 3.494 -1.359 1.00 80.69 85 THR A N 1
ATOM 673 C CA . THR A 1 85 ? 22.692 4.390 -0.894 1.00 80.69 85 THR A CA 1
ATOM 674 C C . THR A 1 85 ? 22.662 5.749 -1.601 1.00 80.69 85 THR A C 1
ATOM 676 O O . THR A 1 85 ? 21.828 6.020 -2.468 1.00 80.69 85 THR A O 1
ATOM 679 N N . GLU A 1 86 ? 23.525 6.663 -1.149 1.00 70.50 86 GLU A N 1
ATOM 680 C CA . GLU A 1 86 ? 23.604 8.022 -1.680 1.00 70.50 86 GLU A CA 1
ATOM 681 C C . GLU A 1 86 ? 23.879 8.022 -3.195 1.00 70.50 86 GLU A C 1
ATOM 683 O O . GLU A 1 86 ? 24.763 7.299 -3.660 1.00 70.50 86 GLU A O 1
ATOM 688 N N . PRO A 1 87 ? 23.151 8.842 -3.976 1.00 63.19 87 PRO A N 1
ATOM 689 C CA . PRO A 1 87 ? 23.437 8.997 -5.395 1.00 63.19 87 PRO A CA 1
ATOM 690 C C . PRO A 1 87 ? 24.847 9.580 -5.583 1.00 63.19 87 PRO A C 1
ATOM 692 O O . PRO A 1 87 ? 25.182 10.591 -4.964 1.00 63.19 87 PRO A O 1
ATOM 695 N N . ALA A 1 88 ? 25.655 8.933 -6.430 1.00 57.78 88 ALA A N 1
ATOM 696 C CA . ALA A 1 88 ? 26.969 9.427 -6.854 1.00 57.78 88 ALA A CA 1
ATOM 697 C C . ALA A 1 88 ? 26.870 10.642 -7.791 1.00 57.78 88 ALA A C 1
ATOM 699 O O . ALA A 1 88 ? 25.904 10.705 -8.589 1.00 57.78 88 ALA A O 1
#

Foldseek 3Di:
DPPPDDCDDPNDHDDDDPPQDQDPQQKTKDKDFDPVQDDWAWPFDWDWDWDQDPVVNDIDIDIDTDTDDDDGDPVGMDIDIDRNDDDD

Sequence (88 aa):
LKDFFVWDWLNCAWFSSANIGVDANADAVSAVFNPQAIAFDSRKRPEREVERDASRLAYEYNISAGYAHGVIRDEFGVKYTADATEPA

pLDDT: mean 82.42, std 9.14, range [52.5, 92.94]